Protein AF-A0A1Y5DYF1-F1 (afdb_monomer_lite)

Secondary structure (DSSP, 8-state):
-HHHHHHHHHHHHHHHHHHHHHHHHHT-HHHHHHHHHHHHHHHHT---TT----HHHHHHHHHHHHHHHHHHHHHHHHHHHHHHHHHHHHHHHHHHHHHHHHH--

Structure (mmCIF, N/CA/C/O backbone):
data_AF-A0A1Y5DYF1-F1
#
_entry.id   AF-A0A1Y5DYF1-F1
#
loop_
_atom_site.group_PDB
_atom_site.id
_atom_site.type_symbol
_atom_site.label_atom_id
_atom_site.label_alt_id
_atom_site.label_comp_id
_atom_site.label_asym_id
_atom_site.label_entity_id
_atom_site.label_seq_id
_atom_site.pdbx_PDB_ins_code
_atom_site.Cartn_x
_atom_site.Cartn_y
_atom_site.Cartn_z
_atom_site.occupancy
_atom_site.B_iso_or_equiv
_atom_site.auth_seq_id
_atom_site.auth_comp_id
_atom_site.auth_asym_id
_atom_site.auth_atom_id
_atom_site.pdbx_PDB_model_num
ATOM 1 N N . MET A 1 1 ? -12.374 3.593 24.485 1.00 61.88 1 MET A N 1
ATOM 2 C CA . MET A 1 1 ? -10.939 3.890 24.252 1.00 61.88 1 MET A CA 1
ATOM 3 C C . MET A 1 1 ? -10.278 2.936 23.253 1.00 61.88 1 MET A C 1
ATOM 5 O O . MET A 1 1 ? -9.534 3.420 22.410 1.00 61.88 1 MET A O 1
ATOM 9 N N . LEU A 1 2 ? -10.559 1.625 23.276 1.00 63.22 2 LEU A N 1
ATOM 10 C CA . LEU A 1 2 ? -9.948 0.657 22.344 1.00 63.22 2 LEU A CA 1
ATOM 11 C C . LEU A 1 2 ? -10.394 0.834 20.878 1.00 63.22 2 LEU A C 1
ATOM 13 O O . LEU A 1 2 ? -9.548 0.936 19.996 1.00 63.22 2 LEU A O 1
ATOM 17 N N . LEU A 1 3 ? -11.697 1.007 20.618 1.00 69.56 3 LEU A N 1
ATOM 18 C CA . LEU A 1 3 ? -12.209 1.265 19.261 1.00 69.56 3 LEU A CA 1
ATOM 19 C C . LEU A 1 3 ? -11.587 2.513 18.614 1.00 69.56 3 LEU A C 1
ATOM 21 O O . LEU A 1 3 ? -11.179 2.481 17.458 1.00 69.56 3 LEU A O 1
ATOM 25 N N . SER A 1 4 ? -11.442 3.604 19.371 1.00 78.19 4 SER A N 1
ATOM 26 C CA . SER A 1 4 ? -10.813 4.829 18.862 1.00 78.19 4 SER A CA 1
ATOM 27 C C . SER A 1 4 ? -9.332 4.651 18.520 1.00 78.19 4 SER A C 1
ATOM 29 O O . SER A 1 4 ? -8.825 5.382 17.677 1.00 78.19 4 SER A O 1
ATOM 31 N N . ALA A 1 5 ? -8.627 3.718 19.166 1.00 84.19 5 ALA A N 1
ATOM 32 C CA . ALA A 1 5 ? -7.234 3.422 18.838 1.00 84.19 5 ALA A CA 1
ATOM 33 C C . ALA A 1 5 ? -7.144 2.619 17.533 1.00 84.19 5 ALA A C 1
ATOM 35 O O . ALA A 1 5 ? -6.418 3.004 16.621 1.00 84.19 5 ALA A O 1
ATOM 36 N N . VAL A 1 6 ? -7.966 1.578 17.398 1.00 85.75 6 VAL A N 1
ATOM 37 C CA . VAL A 1 6 ? -8.031 0.755 16.182 1.00 85.75 6 VAL A CA 1
ATOM 38 C C . VAL A 1 6 ? -8.450 1.585 14.974 1.00 85.75 6 VAL A C 1
ATOM 40 O O . VAL A 1 6 ? -7.815 1.527 13.928 1.00 85.75 6 VAL A O 1
ATOM 43 N N . GLN A 1 7 ? -9.456 2.443 15.125 1.00 87.38 7 GLN A N 1
ATOM 44 C CA . GLN A 1 7 ? -9.898 3.308 14.037 1.00 87.38 7 GLN A CA 1
ATOM 45 C C . GLN A 1 7 ? -8.809 4.294 13.587 1.00 87.38 7 GLN A C 1
ATOM 47 O O . GLN A 1 7 ? -8.678 4.565 12.394 1.00 87.38 7 GLN A O 1
ATOM 52 N N . LYS A 1 8 ? -7.986 4.798 14.517 1.00 89.62 8 LYS A N 1
ATOM 53 C CA . LYS A 1 8 ? -6.815 5.619 14.176 1.00 89.62 8 LYS A CA 1
ATOM 54 C C . LYS A 1 8 ? -5.774 4.821 13.397 1.00 89.62 8 LYS A C 1
ATOM 56 O O . LYS A 1 8 ? -5.256 5.346 12.419 1.00 89.62 8 LYS A O 1
ATOM 61 N N . LEU A 1 9 ? -5.501 3.574 13.787 1.00 91.44 9 LEU A N 1
ATOM 62 C CA . LEU A 1 9 ? -4.576 2.700 13.057 1.00 91.44 9 LEU A CA 1
ATOM 63 C C . LEU A 1 9 ? -5.076 2.415 11.637 1.00 91.44 9 LEU A C 1
ATOM 65 O O . LEU A 1 9 ? -4.287 2.463 10.694 1.00 91.44 9 LEU A O 1
ATOM 69 N N . ILE A 1 10 ? -6.381 2.186 11.458 1.00 92.25 10 ILE A N 1
ATOM 70 C CA . ILE A 1 10 ? -6.982 1.976 10.134 1.00 92.25 10 ILE A CA 1
ATOM 71 C C . ILE A 1 10 ? -6.818 3.228 9.267 1.00 92.25 10 ILE A C 1
ATOM 73 O O . ILE A 1 10 ? -6.322 3.142 8.146 1.00 92.25 10 ILE A O 1
ATOM 77 N N . LEU A 1 11 ? -7.181 4.404 9.786 1.00 92.94 11 LEU A N 1
ATOM 78 C CA . LEU A 1 11 ? -7.051 5.667 9.050 1.00 92.94 11 LEU A CA 1
ATOM 79 C C . LEU A 1 11 ? -5.590 6.005 8.724 1.00 92.94 11 LEU A C 1
ATOM 81 O O . LEU A 1 11 ? -5.297 6.454 7.617 1.00 92.94 11 LEU A O 1
ATOM 85 N N . LEU A 1 12 ? -4.670 5.750 9.657 1.00 94.44 12 LEU A N 1
ATOM 86 C CA . LEU A 1 12 ? -3.236 5.894 9.426 1.00 94.44 12 LEU A CA 1
ATOM 87 C C . LEU A 1 12 ? -2.761 4.958 8.312 1.00 94.44 12 LEU A C 1
ATOM 89 O O . LEU A 1 12 ? -2.036 5.390 7.420 1.00 94.44 12 LEU A O 1
ATOM 93 N N . SER A 1 13 ? -3.201 3.702 8.332 1.00 95.88 13 SER A N 1
ATOM 94 C CA . SER A 1 13 ? -2.856 2.716 7.307 1.00 95.88 13 SER A CA 1
ATOM 95 C C . SER A 1 13 ? -3.395 3.119 5.934 1.00 95.88 13 SER A C 1
ATOM 97 O O . SER A 1 13 ? -2.675 2.988 4.952 1.00 95.88 13 SER A O 1
ATOM 99 N N . ILE A 1 14 ? -4.608 3.685 5.860 1.00 96.62 14 ILE A N 1
ATOM 100 C CA . ILE A 1 14 ? -5.186 4.217 4.613 1.00 96.62 14 ILE A CA 1
ATOM 101 C C . ILE A 1 14 ? -4.334 5.373 4.084 1.00 96.62 14 ILE A C 1
ATOM 103 O O . ILE A 1 14 ? -3.975 5.386 2.909 1.00 96.62 14 ILE A O 1
ATOM 107 N N . SER A 1 15 ? -3.983 6.324 4.952 1.00 97.06 15 SER A N 1
ATOM 108 C CA . SER A 1 15 ? -3.131 7.460 4.588 1.00 97.06 15 SER A CA 1
ATOM 109 C C . SER A 1 15 ? -1.774 6.994 4.048 1.00 97.06 15 SER A C 1
ATOM 111 O O . SER A 1 15 ? -1.357 7.404 2.966 1.00 97.06 15 SER A O 1
ATOM 113 N N . ARG A 1 16 ? -1.126 6.053 4.746 1.00 97.88 16 ARG A N 1
ATOM 114 C CA . ARG A 1 16 ? 0.144 5.456 4.311 1.00 97.88 16 ARG A CA 1
ATOM 115 C C . ARG A 1 16 ? 0.008 4.707 2.989 1.00 97.88 16 ARG A C 1
ATOM 117 O O . ARG A 1 16 ? 0.869 4.859 2.138 1.00 97.88 16 ARG A O 1
ATOM 124 N N . SER A 1 17 ? -1.068 3.948 2.783 1.00 98.00 17 SER A N 1
ATOM 125 C CA . SER A 1 17 ? -1.329 3.271 1.507 1.00 98.00 17 SER A CA 1
ATOM 126 C C . SER A 1 17 ? -1.476 4.241 0.334 1.00 98.00 17 SER A C 1
ATOM 128 O O . SER A 1 17 ? -0.959 3.952 -0.739 1.00 98.00 17 SER A O 1
ATOM 130 N N . ASN A 1 18 ? -2.131 5.390 0.525 1.00 98.06 18 ASN A N 1
ATOM 131 C CA . ASN A 1 18 ? -2.204 6.422 -0.514 1.00 98.06 18 ASN A CA 1
ATOM 132 C C . ASN A 1 18 ? -0.824 7.015 -0.815 1.00 98.06 18 ASN A C 1
ATOM 134 O O . ASN A 1 18 ? -0.442 7.125 -1.972 1.00 98.06 18 ASN A O 1
ATOM 138 N N . HIS A 1 19 ? -0.043 7.322 0.217 1.00 98.25 19 HIS A N 1
ATOM 139 C CA . HIS A 1 19 ? 1.302 7.859 0.025 1.00 98.25 19 HIS A CA 1
ATOM 140 C C . HIS A 1 19 ? 2.250 6.835 -0.627 1.00 98.25 19 HIS A C 1
ATOM 142 O O . HIS A 1 19 ? 3.083 7.191 -1.451 1.00 98.25 19 HIS A O 1
ATOM 148 N N . LEU A 1 20 ? 2.096 5.541 -0.333 1.00 98.50 20 LEU A N 1
ATOM 149 C CA . LEU A 1 20 ? 2.822 4.482 -1.039 1.00 98.50 20 LEU A CA 1
ATOM 150 C C . LEU A 1 20 ? 2.487 4.449 -2.535 1.00 98.50 20 LEU A C 1
ATOM 152 O O . LEU A 1 20 ? 3.374 4.163 -3.334 1.00 98.50 20 LEU A O 1
ATOM 156 N N . LEU A 1 21 ? 1.242 4.743 -2.927 1.00 97.88 21 LEU A N 1
ATOM 157 C CA . LEU A 1 21 ? 0.879 4.840 -4.344 1.00 97.88 21 LEU A CA 1
ATOM 158 C C . LEU A 1 21 ? 1.620 5.999 -5.010 1.00 97.88 21 LEU A C 1
ATOM 160 O O . LEU A 1 21 ? 2.225 5.795 -6.057 1.00 97.88 21 LEU A O 1
ATOM 164 N N . GLU A 1 22 ? 1.639 7.169 -4.369 1.00 97.62 22 GLU A N 1
ATOM 165 C CA . GLU A 1 22 ? 2.369 8.347 -4.857 1.00 97.62 22 GLU A CA 1
ATOM 166 C C . GLU A 1 22 ? 3.869 8.049 -5.024 1.00 97.62 22 GLU A C 1
ATOM 168 O O . GLU A 1 22 ? 4.451 8.341 -6.069 1.00 97.62 22 GLU A O 1
ATOM 173 N N . LEU A 1 23 ? 4.492 7.395 -4.036 1.00 97.94 23 LEU A N 1
ATOM 174 C CA . LEU A 1 23 ? 5.904 7.003 -4.103 1.00 97.94 23 LEU A CA 1
ATOM 175 C C . LEU A 1 23 ? 6.172 5.963 -5.200 1.00 97.94 23 LEU A C 1
ATOM 177 O O . LEU A 1 23 ? 7.179 6.060 -5.900 1.00 97.94 23 LEU A O 1
ATOM 181 N N . ALA A 1 24 ? 5.281 4.983 -5.379 1.00 96.56 24 ALA A N 1
ATOM 182 C CA . ALA A 1 24 ? 5.417 3.970 -6.426 1.00 96.56 24 ALA A CA 1
ATOM 183 C C . ALA A 1 24 ? 5.259 4.564 -7.836 1.00 96.56 24 ALA A C 1
ATOM 185 O O . ALA A 1 24 ? 5.951 4.151 -8.766 1.00 96.56 24 ALA A O 1
ATOM 186 N N . GLU A 1 25 ? 4.372 5.544 -8.009 1.00 94.19 25 GLU A N 1
ATOM 187 C CA . GLU A 1 25 ? 4.227 6.295 -9.260 1.00 94.19 25 GLU A CA 1
ATOM 188 C C . GLU A 1 25 ? 5.461 7.167 -9.538 1.00 94.19 25 GLU A C 1
ATOM 190 O O . GLU A 1 25 ? 5.924 7.227 -10.677 1.00 94.19 25 GLU A O 1
ATOM 195 N N . ALA A 1 26 ? 6.049 7.762 -8.496 1.00 95.56 26 ALA A N 1
ATOM 196 C CA . ALA A 1 26 ? 7.280 8.547 -8.577 1.00 95.56 26 ALA A CA 1
ATOM 197 C C . ALA A 1 26 ? 8.570 7.703 -8.652 1.00 95.56 26 ALA A C 1
ATOM 199 O O . ALA A 1 26 ? 9.643 8.256 -8.873 1.00 95.56 26 ALA A O 1
ATOM 200 N N . SER A 1 27 ? 8.484 6.374 -8.511 1.00 95.00 27 SER A N 1
ATOM 201 C CA . SER A 1 27 ? 9.641 5.462 -8.431 1.00 95.00 27 SER A CA 1
ATOM 202 C C . SER A 1 27 ? 10.608 5.747 -7.266 1.00 95.00 27 SER A C 1
ATOM 204 O O . SER A 1 27 ? 11.790 5.409 -7.336 1.00 95.00 27 SER A O 1
ATOM 206 N N . GLU A 1 28 ? 10.107 6.323 -6.172 1.00 97.38 28 GLU A N 1
ATOM 207 C CA . GLU A 1 28 ? 10.868 6.636 -4.954 1.00 97.38 28 GLU A CA 1
ATOM 208 C C . GLU A 1 28 ? 10.955 5.403 -4.033 1.00 97.38 28 GLU A C 1
ATOM 210 O O . GLU A 1 28 ? 10.345 5.332 -2.961 1.00 97.38 28 GLU A O 1
ATOM 215 N N . TRP A 1 29 ? 11.676 4.374 -4.489 1.00 95.56 29 TRP A N 1
ATOM 216 C CA . TRP A 1 29 ? 11.634 3.032 -3.894 1.00 95.56 29 TRP A CA 1
ATOM 217 C C . TRP A 1 29 ? 12.234 2.934 -2.488 1.00 95.56 29 TRP A C 1
ATOM 219 O O . TRP A 1 29 ? 11.739 2.150 -1.681 1.00 95.56 29 TRP A O 1
ATOM 229 N N . ASP A 1 30 ? 13.254 3.727 -2.163 1.00 97.38 30 ASP A N 1
ATOM 230 C CA . ASP A 1 30 ? 13.868 3.690 -0.829 1.00 97.38 30 ASP A CA 1
ATOM 231 C C . ASP A 1 30 ? 12.871 4.172 0.238 1.00 97.38 30 ASP A C 1
ATOM 233 O O . ASP A 1 30 ? 12.582 3.461 1.204 1.00 97.38 30 ASP A O 1
ATOM 237 N N . THR A 1 31 ? 12.244 5.331 0.011 1.00 97.50 31 THR A N 1
ATOM 238 C CA . THR A 1 31 ? 11.196 5.866 0.894 1.00 97.50 31 THR A CA 1
ATOM 239 C C . THR A 1 31 ? 9.946 4.985 0.895 1.00 97.50 31 THR A C 1
ATOM 241 O O . THR A 1 31 ? 9.309 4.819 1.937 1.00 97.50 31 THR A O 1
ATOM 244 N N . PHE A 1 32 ? 9.609 4.371 -0.245 1.00 98.12 32 PHE A N 1
ATOM 245 C CA . PHE A 1 32 ? 8.507 3.412 -0.336 1.00 98.12 32 PHE A CA 1
ATOM 246 C C . PHE A 1 32 ? 8.707 2.242 0.635 1.00 98.12 32 PHE A C 1
ATOM 248 O O . PHE A 1 32 ? 7.799 1.917 1.397 1.00 98.12 32 PHE A O 1
ATOM 255 N N . MET A 1 33 ? 9.895 1.631 0.645 1.00 97.75 33 MET A N 1
ATOM 256 C CA . MET A 1 33 ? 10.181 0.465 1.489 1.00 97.75 33 MET A CA 1
ATOM 257 C C . MET A 1 33 ? 10.115 0.802 2.982 1.00 97.75 33 MET A C 1
ATOM 259 O O . MET A 1 33 ? 9.568 0.026 3.769 1.00 97.75 33 MET A O 1
ATOM 263 N N . GLU A 1 34 ? 10.624 1.970 3.378 1.00 98.00 34 GLU A N 1
ATOM 264 C CA . GLU A 1 34 ? 10.531 2.440 4.763 1.00 98.00 34 GLU A CA 1
ATOM 265 C C . GLU A 1 34 ? 9.075 2.655 5.194 1.00 98.00 34 GLU A C 1
ATOM 267 O O . GLU A 1 34 ? 8.662 2.221 6.274 1.00 98.00 34 GLU A O 1
ATOM 272 N N . LEU A 1 35 ? 8.277 3.308 4.347 1.00 98.00 35 LEU A N 1
ATOM 273 C CA . LEU A 1 35 ? 6.882 3.594 4.652 1.00 98.00 35 LEU A CA 1
ATOM 274 C C . LEU A 1 35 ? 6.014 2.328 4.658 1.00 98.00 35 LEU A C 1
ATOM 276 O O . LEU A 1 35 ? 5.101 2.220 5.483 1.00 98.00 35 LEU A O 1
ATOM 280 N N . ASP A 1 36 ? 6.298 1.362 3.784 1.00 97.62 36 ASP A N 1
ATOM 281 C CA . ASP A 1 36 ? 5.572 0.094 3.736 1.00 97.62 36 ASP A CA 1
ATOM 282 C C . ASP A 1 36 ? 5.824 -0.734 4.997 1.00 97.62 36 ASP A C 1
ATOM 284 O O . ASP A 1 36 ? 4.873 -1.220 5.609 1.00 97.62 36 ASP A O 1
ATOM 288 N N . ALA A 1 37 ? 7.070 -0.777 5.478 1.00 97.25 37 ALA A N 1
ATOM 289 C CA . ALA A 1 37 ? 7.396 -1.403 6.757 1.00 97.25 37 ALA A CA 1
ATOM 290 C C . ALA A 1 37 ? 6.620 -0.762 7.923 1.00 97.25 37 ALA A C 1
ATOM 292 O O . ALA A 1 37 ? 6.053 -1.461 8.766 1.00 97.25 37 ALA A O 1
ATOM 293 N N . GLN A 1 38 ? 6.520 0.572 7.951 1.00 95.69 38 GLN A N 1
ATOM 294 C CA . GLN A 1 38 ? 5.731 1.272 8.969 1.00 95.69 38 GLN A CA 1
ATOM 295 C C . GLN A 1 38 ? 4.231 0.973 8.858 1.00 95.69 38 GLN A C 1
ATOM 297 O O . GLN A 1 38 ? 3.543 0.845 9.875 1.00 95.69 38 GLN A O 1
ATOM 302 N N . ARG A 1 39 ? 3.691 0.904 7.635 1.00 95.81 39 ARG A N 1
ATOM 303 C CA . ARG A 1 39 ? 2.292 0.534 7.387 1.00 95.81 39 ARG A CA 1
ATOM 304 C C . ARG A 1 39 ? 2.013 -0.888 7.870 1.00 95.81 39 ARG A C 1
ATOM 306 O O . ARG A 1 39 ? 1.011 -1.092 8.549 1.00 95.81 39 ARG A O 1
ATOM 313 N N . GLN A 1 40 ? 2.898 -1.831 7.562 1.00 94.06 40 GLN A N 1
ATOM 314 C CA . GLN A 1 40 ? 2.781 -3.227 7.970 1.00 94.06 40 GLN A CA 1
ATOM 315 C C . GLN A 1 40 ? 2.781 -3.365 9.498 1.00 94.06 40 GLN A C 1
ATOM 317 O O . GLN A 1 40 ? 1.876 -3.990 10.045 1.00 94.06 40 GLN A O 1
ATOM 322 N N . ALA A 1 41 ? 3.699 -2.688 10.194 1.00 92.38 41 ALA A N 1
ATOM 323 C CA . ALA A 1 41 ? 3.727 -2.674 11.657 1.00 92.38 41 ALA A CA 1
ATOM 324 C C . ALA A 1 41 ? 2.407 -2.153 12.263 1.00 92.38 41 ALA A C 1
ATOM 326 O O . ALA A 1 41 ? 1.843 -2.768 13.164 1.00 92.38 41 ALA A O 1
ATOM 327 N N . ALA A 1 42 ? 1.847 -1.066 11.716 1.00 90.69 42 ALA A N 1
ATOM 328 C CA . ALA A 1 42 ? 0.567 -0.526 12.188 1.00 90.69 42 ALA A CA 1
ATOM 329 C C . ALA A 1 42 ? -0.626 -1.473 11.949 1.00 90.69 42 ALA A C 1
ATOM 331 O O . ALA A 1 42 ? -1.589 -1.451 12.716 1.00 90.69 42 ALA A O 1
ATOM 332 N N . LEU A 1 43 ? -0.578 -2.288 10.889 1.00 90.12 43 LEU A N 1
ATOM 333 C CA . LEU A 1 43 ? -1.585 -3.316 10.609 1.00 90.12 43 LEU A CA 1
ATOM 334 C C . LEU A 1 43 ? -1.458 -4.510 11.558 1.00 90.12 43 LEU A C 1
ATOM 336 O O . LEU A 1 43 ? -2.475 -5.029 12.009 1.00 90.12 43 LEU A O 1
ATOM 340 N N . GLU A 1 44 ? -0.238 -4.912 11.904 1.00 89.44 44 GLU A N 1
ATOM 341 C CA . GLU A 1 44 ? 0.023 -5.994 12.862 1.00 89.44 44 GLU A CA 1
ATOM 342 C C . GLU A 1 44 ? -0.379 -5.620 14.295 1.00 89.44 44 GLU A C 1
ATOM 344 O O . GLU A 1 44 ? -0.853 -6.466 15.054 1.00 89.44 44 GLU A O 1
ATOM 349 N N . GLU A 1 45 ? -0.274 -4.340 14.655 1.00 86.62 45 GLU A N 1
ATOM 350 C CA . GLU A 1 45 ? -0.734 -3.813 15.943 1.00 86.62 45 GLU A CA 1
ATOM 351 C C . GLU A 1 45 ? -2.270 -3.775 16.083 1.00 86.62 45 GLU A C 1
ATOM 353 O O . GLU A 1 45 ? -2.787 -3.615 17.196 1.00 86.62 45 GLU A O 1
ATOM 358 N N . MET A 1 46 ? -3.036 -3.935 14.993 1.00 85.38 46 MET A N 1
ATOM 359 C CA . MET A 1 46 ? -4.501 -3.932 15.062 1.00 85.38 46 MET A CA 1
ATOM 360 C C . MET A 1 46 ? -5.047 -5.199 15.728 1.00 85.38 46 MET A C 1
ATOM 362 O O . MET A 1 46 ? -5.316 -6.218 15.094 1.00 85.38 46 MET A O 1
ATOM 366 N N . GLN A 1 47 ? -5.339 -5.104 17.023 1.00 75.94 47 GLN A N 1
ATOM 367 C CA . GLN A 1 47 ? -6.066 -6.141 17.755 1.00 75.94 47 GLN A CA 1
ATOM 368 C C . GLN A 1 47 ? -7.581 -5.998 17.555 1.00 75.94 47 GLN A C 1
ATOM 370 O O . GLN A 1 47 ? -8.273 -5.334 18.326 1.00 75.94 47 GLN A O 1
ATOM 375 N N . LEU A 1 48 ? -8.113 -6.643 16.514 1.00 71.81 48 LEU A N 1
ATOM 376 C CA . LEU A 1 48 ? -9.553 -6.621 16.206 1.00 71.81 48 LEU A CA 1
ATOM 377 C C . LEU A 1 48 ? -10.385 -7.568 17.087 1.00 71.81 48 LEU A C 1
ATOM 379 O O . LEU A 1 48 ? -11.573 -7.341 17.286 1.00 71.81 48 LEU A O 1
ATOM 383 N N . GLN A 1 49 ? -9.765 -8.615 17.637 1.00 69.38 49 GLN A N 1
ATOM 384 C CA . GLN A 1 49 ? -10.448 -9.698 18.363 1.00 69.38 49 GLN A CA 1
ATOM 385 C C . GLN A 1 49 ? -10.968 -9.284 19.749 1.00 69.38 49 GLN A C 1
ATOM 387 O O . GLN A 1 49 ? -11.850 -9.940 20.292 1.00 69.38 49 GLN A O 1
ATOM 392 N N . ALA A 1 50 ? -10.435 -8.200 20.319 1.00 67.44 50 ALA A N 1
ATOM 393 C CA . ALA A 1 50 ? -10.780 -7.712 21.656 1.00 67.44 50 ALA A CA 1
ATOM 394 C C . ALA A 1 50 ? -11.800 -6.555 21.641 1.00 67.44 50 ALA A C 1
ATOM 396 O O . ALA A 1 50 ? -12.012 -5.900 22.663 1.00 67.44 50 ALA A O 1
ATOM 397 N N . LEU A 1 51 ? -12.398 -6.252 20.484 1.00 76.25 51 LEU A N 1
ATOM 398 C CA . LEU A 1 51 ? -13.318 -5.129 20.334 1.00 76.25 51 LEU A CA 1
ATOM 399 C C . LEU A 1 51 ? -14.770 -5.590 20.443 1.00 76.25 51 LEU A C 1
ATOM 401 O O . LEU A 1 51 ? -15.296 -6.238 19.543 1.00 76.25 51 LEU A O 1
ATOM 405 N N . GLU A 1 52 ? -15.450 -5.159 21.499 1.00 80.31 52 GLU A N 1
ATOM 406 C CA . GLU A 1 52 ? -16.910 -5.130 21.495 1.00 80.31 52 GLU A CA 1
ATOM 407 C C . GLU A 1 52 ? -17.375 -3.920 20.680 1.00 80.31 52 GLU A C 1
ATOM 409 O O . GLU A 1 52 ? -17.150 -2.767 21.061 1.00 80.31 52 GLU A O 1
ATOM 414 N N . LEU A 1 53 ? -17.974 -4.190 19.520 1.00 83.00 53 LEU A N 1
ATOM 415 C CA . LEU A 1 53 ? -18.466 -3.179 18.589 1.00 83.00 53 LEU A CA 1
ATOM 416 C C . LEU A 1 53 ? -19.985 -3.231 18.511 1.00 83.00 53 LEU A C 1
ATOM 418 O O . LEU A 1 53 ? -20.579 -4.305 18.435 1.00 83.00 53 LEU A O 1
ATOM 422 N N . THR A 1 54 ? -20.613 -2.061 18.444 1.00 88.12 54 THR A N 1
ATOM 423 C CA . THR A 1 54 ? -22.000 -1.979 17.984 1.00 88.12 54 THR A CA 1
ATOM 424 C C . THR A 1 54 ? -22.078 -2.306 16.492 1.00 88.12 54 THR A C 1
ATOM 426 O O . THR A 1 54 ? -21.089 -2.202 15.765 1.00 88.12 54 THR A O 1
ATOM 429 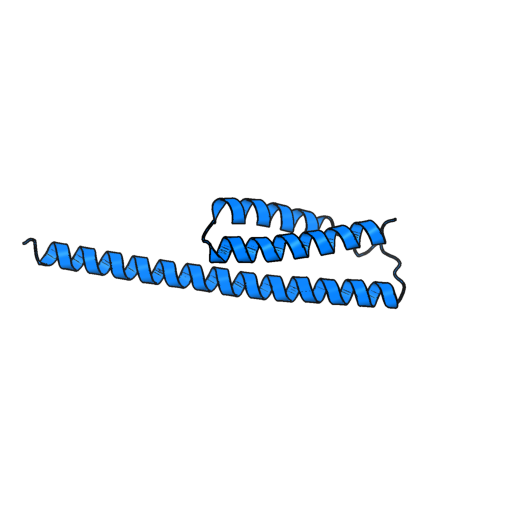N N . GLU A 1 55 ? -23.268 -2.642 15.998 1.00 87.69 55 GLU A N 1
ATOM 430 C CA . GLU A 1 55 ? -23.488 -2.931 14.574 1.00 87.69 55 GLU A CA 1
ATOM 431 C C . GLU A 1 55 ? -23.030 -1.777 13.662 1.00 87.69 55 GLU A C 1
ATOM 433 O O . GLU A 1 55 ? -22.343 -1.995 12.664 1.00 87.69 55 GLU A O 1
ATOM 438 N N . GLN A 1 56 ? -23.313 -0.530 14.053 1.00 88.56 56 GLN A N 1
ATOM 439 C CA . GLN A 1 56 ? -22.869 0.657 13.317 1.00 88.56 56 GLN A CA 1
ATOM 440 C C . GLN A 1 56 ? -21.337 0.782 13.287 1.00 88.56 56 GLN A C 1
ATOM 442 O O . GLN A 1 56 ? -20.758 1.116 12.252 1.00 88.56 56 GLN A O 1
ATOM 447 N N . GLN A 1 57 ? -20.669 0.510 14.409 1.00 87.19 57 GLN A N 1
ATOM 448 C CA . GLN A 1 57 ? -19.208 0.568 14.502 1.00 87.19 57 GLN A CA 1
ATOM 449 C C . GLN A 1 57 ? -18.556 -0.555 13.695 1.00 87.19 57 GLN A C 1
ATOM 451 O O . GLN A 1 57 ? -17.567 -0.320 13.004 1.00 87.19 57 GLN A O 1
ATOM 456 N N . HIS A 1 58 ? -19.143 -1.752 13.726 1.00 88.38 58 HIS A N 1
ATOM 457 C CA . HIS A 1 58 ? -18.716 -2.872 12.901 1.00 88.38 58 HIS A CA 1
ATOM 458 C C . HIS A 1 58 ? -18.825 -2.533 11.408 1.00 88.38 58 HIS A C 1
ATOM 460 O O . HIS A 1 58 ? -17.852 -2.696 10.675 1.00 88.38 58 HIS A O 1
ATOM 466 N N . ALA A 1 59 ? -19.962 -1.988 10.961 1.00 89.94 59 ALA A N 1
ATOM 467 C CA . ALA A 1 59 ? -20.151 -1.567 9.572 1.00 89.94 59 ALA A CA 1
ATOM 468 C C . ALA A 1 59 ? -19.129 -0.498 9.144 1.00 89.94 59 ALA A C 1
ATOM 470 O O . ALA A 1 59 ? -18.591 -0.547 8.034 1.00 89.94 59 ALA A O 1
ATOM 471 N N . GLN A 1 60 ? -18.811 0.446 10.034 1.00 89.44 60 GLN A N 1
ATOM 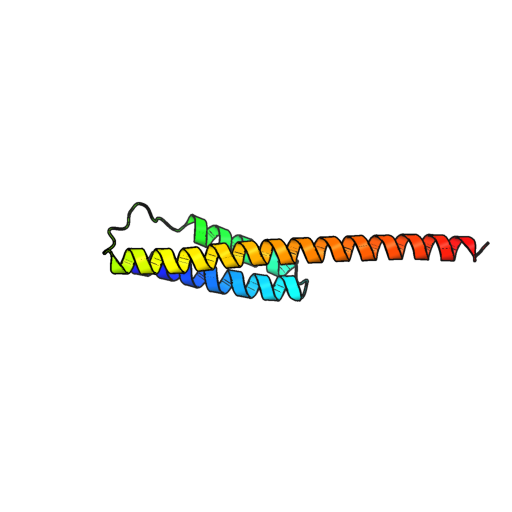472 C CA . GLN A 1 60 ? -17.803 1.467 9.764 1.00 89.44 60 GLN A CA 1
ATOM 473 C C . GLN A 1 60 ? -16.401 0.864 9.614 1.00 89.44 60 GLN A C 1
ATOM 475 O O . GLN A 1 60 ? -15.728 1.141 8.621 1.00 89.44 60 GLN A O 1
ATOM 480 N N . VAL A 1 61 ? -15.974 0.020 10.558 1.00 89.19 61 VAL A N 1
ATOM 481 C CA . VAL A 1 61 ? -14.673 -0.667 10.499 1.00 89.19 61 VAL A CA 1
ATOM 482 C C . VAL A 1 61 ? -14.586 -1.531 9.243 1.00 89.19 61 VAL A C 1
ATOM 484 O O . VAL A 1 61 ? -13.603 -1.452 8.512 1.00 89.19 61 VAL A O 1
ATOM 487 N N . GLN A 1 62 ? -15.634 -2.293 8.932 1.00 90.81 62 GLN A N 1
ATOM 488 C CA . GLN A 1 62 ? -15.696 -3.129 7.735 1.00 90.81 62 GLN A CA 1
ATOM 489 C C . GLN A 1 62 ? -15.526 -2.308 6.451 1.00 90.81 62 GLN A C 1
ATOM 491 O O 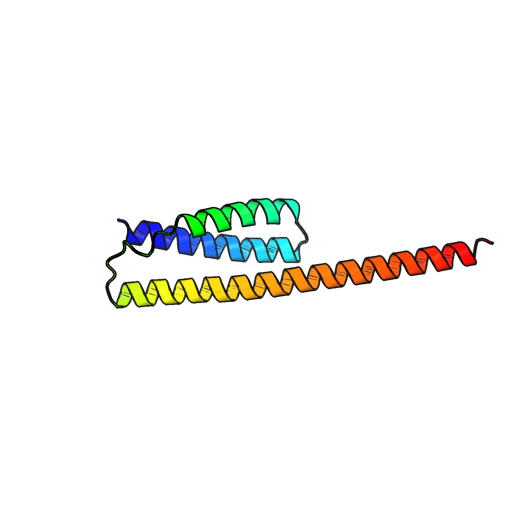. GLN A 1 62 ? -14.738 -2.684 5.584 1.00 90.81 62 GLN A O 1
ATOM 496 N N . SER A 1 63 ? -16.226 -1.176 6.335 1.00 94.00 63 SER A N 1
ATOM 497 C CA . SER A 1 63 ? -16.098 -0.270 5.189 1.00 94.00 63 SER A CA 1
ATOM 498 C C . SER A 1 63 ? -14.664 0.249 5.038 1.00 94.00 63 SER A C 1
ATOM 500 O O . SER A 1 63 ? -14.091 0.210 3.949 1.00 94.00 63 SER A O 1
ATOM 502 N N . GLN A 1 64 ? -14.027 0.649 6.140 1.00 93.44 64 GLN A N 1
ATOM 503 C CA . GLN A 1 64 ? -12.642 1.120 6.111 1.00 93.44 64 GLN A CA 1
ATOM 504 C C . GLN A 1 64 ? -11.644 0.000 5.760 1.00 93.44 64 GLN A C 1
ATOM 506 O O . GLN A 1 64 ? -10.703 0.230 5.003 1.00 93.44 64 GLN A O 1
ATOM 511 N N . MET A 1 65 ? -11.868 -1.228 6.232 1.00 92.56 65 MET A N 1
ATOM 512 C CA . MET A 1 65 ? -11.052 -2.385 5.847 1.00 92.56 65 ME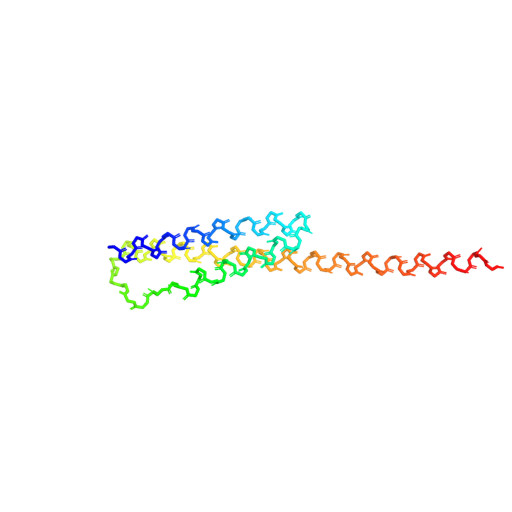T A CA 1
ATOM 513 C C . MET A 1 65 ? -11.198 -2.722 4.358 1.00 92.56 65 MET A C 1
ATOM 515 O O . MET A 1 65 ? -10.212 -3.049 3.703 1.00 92.56 65 MET A O 1
ATOM 519 N N . GLN A 1 66 ? -12.397 -2.580 3.782 1.00 96.44 66 GLN A N 1
ATOM 520 C CA . GLN A 1 66 ? -12.588 -2.730 2.334 1.00 96.44 66 GLN A CA 1
ATOM 521 C C . GLN A 1 66 ? -11.803 -1.682 1.537 1.00 96.44 66 GLN A C 1
ATOM 523 O O . GLN A 1 66 ? -11.293 -1.994 0.461 1.00 96.44 66 GLN A O 1
ATOM 528 N N . VAL A 1 67 ? -11.680 -0.453 2.051 1.00 96.75 67 VAL A N 1
ATOM 529 C CA . VAL A 1 67 ? -10.821 0.574 1.441 1.00 96.75 67 VAL A CA 1
ATOM 530 C C . VAL A 1 67 ? -9.358 0.129 1.457 1.00 96.75 67 VAL A C 1
ATOM 532 O O . VAL A 1 67 ? -8.710 0.184 0.415 1.00 96.75 67 VAL A O 1
ATOM 535 N N . LEU A 1 68 ? -8.854 -0.377 2.586 1.00 95.56 68 LEU A N 1
ATOM 536 C CA . LEU A 1 68 ? -7.482 -0.893 2.678 1.00 95.56 68 LEU A CA 1
ATOM 537 C C . LEU A 1 68 ? -7.207 -2.034 1.691 1.00 95.56 68 LEU A C 1
ATOM 539 O O . LEU A 1 68 ? -6.166 -2.027 1.040 1.00 95.56 68 LEU A O 1
ATOM 543 N N . ILE A 1 69 ? -8.144 -2.975 1.535 1.00 96.44 69 ILE A N 1
ATOM 544 C CA . ILE A 1 69 ? -8.020 -4.074 0.563 1.00 96.44 69 ILE A CA 1
ATOM 545 C C . ILE A 1 69 ? -7.888 -3.518 -0.859 1.00 96.44 69 ILE A C 1
ATOM 547 O O . ILE A 1 69 ? -6.950 -3.862 -1.573 1.00 96.44 69 ILE A O 1
ATOM 551 N N . LYS A 1 70 ? -8.774 -2.594 -1.253 1.00 98.00 70 LYS A N 1
ATOM 552 C CA . LYS A 1 70 ? -8.734 -1.976 -2.589 1.00 98.00 70 LYS A CA 1
ATOM 553 C C . LYS A 1 70 ? -7.428 -1.226 -2.850 1.00 98.00 70 LYS A C 1
ATOM 555 O O . LYS A 1 70 ? -6.905 -1.291 -3.962 1.00 98.00 70 LYS A O 1
ATOM 560 N N . LEU A 1 71 ? -6.912 -0.518 -1.844 1.00 97.75 71 LEU A N 1
ATOM 561 C CA . LEU A 1 71 ? -5.633 0.184 -1.947 1.00 97.75 71 LEU A CA 1
ATOM 562 C C . LEU A 1 71 ? -4.467 -0.795 -2.085 1.00 97.75 71 LEU A C 1
ATOM 564 O O . LEU A 1 71 ? -3.569 -0.556 -2.888 1.00 97.75 71 LEU A O 1
ATOM 568 N N . ASN A 1 72 ? -4.498 -1.915 -1.363 1.00 97.25 72 ASN A N 1
ATOM 569 C CA . ASN A 1 72 ? -3.487 -2.956 -1.491 1.00 97.25 72 ASN A CA 1
ATOM 570 C C . ASN A 1 72 ? -3.480 -3.572 -2.900 1.00 97.25 72 ASN A C 1
ATOM 572 O O . ASN A 1 72 ? -2.418 -3.696 -3.506 1.00 97.25 72 ASN A O 1
ATOM 576 N N . ASP A 1 73 ? -4.656 -3.860 -3.465 1.00 98.06 73 ASP A N 1
ATOM 577 C CA . ASP A 1 73 ? -4.771 -4.347 -4.846 1.00 98.06 73 ASP A CA 1
ATOM 578 C C . ASP A 1 73 ? -4.235 -3.325 -5.862 1.00 98.06 73 ASP A C 1
ATOM 580 O O . ASP A 1 73 ? -3.643 -3.686 -6.882 1.00 98.06 73 ASP A O 1
ATOM 584 N N . GLN A 1 74 ? -4.462 -2.031 -5.616 1.00 97.81 74 GLN A N 1
ATOM 585 C CA . GLN A 1 74 ? -3.944 -0.967 -6.471 1.00 97.81 74 GLN A CA 1
ATOM 586 C C . GLN A 1 74 ? -2.419 -0.876 -6.393 1.00 97.81 74 GLN A C 1
ATOM 588 O O . GLN A 1 74 ? -1.776 -0.833 -7.441 1.00 97.81 74 GLN A O 1
ATOM 593 N N . LEU A 1 75 ? -1.851 -0.909 -5.185 1.00 97.19 75 LEU A N 1
ATOM 594 C CA . LEU A 1 75 ? -0.403 -0.933 -4.967 1.00 97.19 75 LEU A CA 1
ATOM 595 C C . LEU A 1 75 ? 0.242 -2.107 -5.696 1.00 97.19 75 LEU A C 1
ATOM 597 O O . LEU A 1 75 ? 1.214 -1.926 -6.425 1.00 97.19 75 LEU A O 1
ATOM 601 N N . GLU A 1 76 ? -0.339 -3.301 -5.576 1.00 97.19 76 GLU A N 1
ATOM 602 C CA . GLU A 1 76 ? 0.168 -4.482 -6.265 1.00 97.19 76 GLU A CA 1
ATOM 603 C C . GLU A 1 76 ? 0.188 -4.293 -7.788 1.00 97.19 76 GLU A C 1
ATOM 605 O O . GLU A 1 76 ? 1.184 -4.620 -8.442 1.00 97.19 76 GLU A O 1
ATOM 610 N N . ARG A 1 77 ? -0.889 -3.745 -8.366 1.00 97.81 77 ARG A N 1
ATOM 611 C CA . ARG A 1 77 ? -0.945 -3.456 -9.806 1.00 97.81 77 ARG A CA 1
ATOM 612 C C . ARG A 1 77 ? 0.139 -2.466 -10.226 1.00 97.81 77 ARG A C 1
ATOM 614 O O . ARG A 1 77 ? 0.848 -2.749 -11.190 1.00 97.81 77 ARG A O 1
ATOM 621 N N . VAL A 1 78 ? 0.293 -1.354 -9.505 1.00 96.62 78 VAL A N 1
ATOM 622 C CA . VAL A 1 78 ? 1.289 -0.315 -9.821 1.00 96.62 78 VAL A CA 1
ATOM 623 C C . VAL A 1 78 ? 2.707 -0.875 -9.722 1.00 96.62 78 VAL A C 1
ATOM 625 O O . VAL A 1 78 ? 3.472 -0.770 -10.677 1.00 96.62 78 VAL A O 1
ATOM 628 N N . CYS A 1 79 ? 3.047 -1.564 -8.632 1.00 96.00 79 CYS A N 1
ATOM 629 C CA . CYS A 1 79 ? 4.376 -2.151 -8.457 1.00 96.00 79 CYS A CA 1
ATOM 630 C C . CYS A 1 79 ? 4.697 -3.204 -9.531 1.00 96.00 79 CYS A C 1
ATOM 632 O O . CYS A 1 79 ? 5.820 -3.268 -10.038 1.00 96.00 79 CYS A O 1
ATOM 634 N N . ARG A 1 80 ? 3.717 -4.035 -9.919 1.00 96.12 80 ARG A N 1
ATOM 635 C CA . ARG A 1 80 ? 3.886 -5.004 -11.017 1.00 96.12 80 ARG A CA 1
ATOM 636 C C . ARG A 1 80 ? 4.117 -4.306 -12.357 1.00 96.12 80 ARG A C 1
ATOM 638 O O . ARG A 1 80 ? 4.974 -4.767 -13.112 1.00 96.12 80 ARG A O 1
ATOM 645 N N . GLN A 1 81 ? 3.377 -3.233 -12.632 1.00 96.00 81 GLN A N 1
ATOM 646 C CA . GLN A 1 81 ? 3.514 -2.445 -13.854 1.00 96.00 81 GLN A CA 1
ATOM 647 C C . GLN A 1 81 ? 4.902 -1.800 -13.935 1.00 96.00 81 GLN A C 1
ATOM 649 O O . GLN A 1 81 ? 5.636 -2.084 -14.876 1.00 96.00 81 GLN A O 1
ATOM 654 N N . GLN A 1 82 ? 5.322 -1.083 -12.889 1.00 93.56 82 GLN A N 1
ATOM 655 C CA . GLN A 1 82 ? 6.651 -0.461 -12.807 1.00 93.56 82 GLN A CA 1
ATOM 656 C C . GLN A 1 82 ? 7.781 -1.476 -13.023 1.00 93.56 82 GLN A C 1
ATOM 658 O O . GLN A 1 82 ? 8.716 -1.250 -13.791 1.00 93.56 82 GLN A O 1
ATOM 663 N N . ARG A 1 83 ? 7.675 -2.661 -12.408 1.00 93.25 83 ARG A N 1
ATOM 664 C CA . ARG A 1 83 ? 8.652 -3.740 -12.610 1.00 93.25 83 ARG A CA 1
ATOM 665 C C . ARG A 1 83 ? 8.685 -4.242 -14.057 1.00 93.25 83 ARG A C 1
ATOM 667 O O . ARG A 1 83 ? 9.757 -4.580 -14.559 1.00 93.25 83 ARG A O 1
ATOM 674 N N . SER A 1 84 ? 7.524 -4.346 -14.701 1.00 94.75 84 SER A N 1
ATOM 675 C CA . SER A 1 84 ? 7.421 -4.745 -16.107 1.00 94.75 84 SER A CA 1
ATOM 676 C C . SER A 1 84 ? 8.079 -3.711 -17.022 1.00 94.75 84 SER A C 1
ATOM 678 O O . SER A 1 84 ? 8.857 -4.084 -17.903 1.00 94.75 84 SER A O 1
ATOM 680 N N . ASP A 1 85 ? 7.824 -2.429 -16.776 1.00 93.19 85 ASP A N 1
ATOM 681 C CA . ASP A 1 85 ? 8.362 -1.326 -17.573 1.00 93.19 85 ASP A CA 1
ATOM 682 C C . ASP A 1 85 ? 9.890 -1.267 -17.464 1.00 93.19 85 ASP A C 1
ATOM 684 O O . ASP A 1 85 ? 10.586 -1.295 -18.482 1.00 93.19 85 ASP A O 1
ATOM 688 N N . LEU A 1 86 ? 10.428 -1.375 -16.245 1.00 91.06 86 LEU A N 1
ATOM 689 C CA . LEU A 1 86 ? 11.873 -1.422 -16.004 1.00 91.06 86 LEU A CA 1
ATOM 690 C C . LEU A 1 86 ? 12.556 -2.606 -16.720 1.00 91.06 86 LEU A C 1
ATOM 692 O O . LEU A 1 86 ? 13.658 -2.487 -17.266 1.00 91.06 86 LEU A O 1
ATOM 696 N N . ALA A 1 87 ? 11.907 -3.775 -16.748 1.00 92.81 87 ALA A N 1
ATOM 697 C CA . ALA A 1 87 ? 12.413 -4.947 -17.463 1.00 92.81 87 ALA A CA 1
ATOM 698 C C . ALA A 1 87 ? 12.410 -4.740 -18.992 1.00 92.81 87 ALA A C 1
ATOM 700 O O . ALA A 1 87 ? 13.342 -5.177 -19.687 1.00 92.81 87 ALA A O 1
ATOM 701 N N . GLY A 1 88 ? 11.392 -4.050 -19.512 1.00 92.31 88 GLY A N 1
ATOM 702 C CA . GLY A 1 88 ? 11.312 -3.624 -20.906 1.00 92.31 88 GLY A CA 1
ATOM 703 C C . GLY A 1 88 ? 12.442 -2.663 -21.277 1.00 92.31 88 GLY A C 1
ATOM 704 O O . GLY A 1 88 ? 13.185 -2.916 -22.230 1.00 92.31 88 GLY A O 1
ATOM 705 N N . GLU A 1 89 ? 12.649 -1.617 -20.478 1.00 90.75 89 GLU A N 1
ATOM 706 C CA . GLU A 1 89 ? 13.728 -0.640 -20.665 1.00 90.75 89 GLU A CA 1
ATOM 707 C C . GLU A 1 89 ? 15.112 -1.300 -20.654 1.00 90.75 89 GLU A C 1
ATOM 709 O O . GLU A 1 89 ? 15.938 -1.066 -21.543 1.00 90.75 89 GLU A O 1
ATOM 714 N N . MET A 1 90 ? 15.355 -2.206 -19.704 1.00 90.06 90 MET A N 1
ATOM 715 C CA . MET A 1 90 ? 16.621 -2.932 -19.609 1.00 90.06 90 MET A CA 1
ATOM 716 C C . MET A 1 90 ? 16.884 -3.809 -20.841 1.00 90.06 90 MET A C 1
ATOM 718 O O . MET A 1 90 ? 18.027 -3.947 -21.296 1.00 90.06 90 MET A O 1
ATOM 722 N N . THR A 1 91 ? 15.834 -4.393 -21.418 1.00 90.19 91 THR A N 1
ATOM 723 C CA . THR A 1 91 ? 15.930 -5.175 -22.657 1.00 90.19 91 THR A CA 1
ATOM 724 C C . THR A 1 91 ? 16.320 -4.285 -23.835 1.00 90.19 91 THR A C 1
ATOM 726 O O . THR A 1 91 ? 17.265 -4.611 -24.562 1.00 90.19 91 THR A O 1
ATOM 729 N N . THR A 1 92 ? 15.675 -3.127 -23.971 1.00 88.69 92 THR A N 1
ATOM 730 C CA . THR A 1 92 ? 15.984 -2.127 -25.002 1.00 88.69 92 THR A CA 1
ATOM 731 C C . THR A 1 92 ? 17.424 -1.624 -24.886 1.00 88.69 92 THR A C 1
ATOM 733 O O . THR A 1 92 ? 18.160 -1.601 -25.876 1.00 88.69 92 THR A O 1
ATOM 736 N N . LEU A 1 93 ? 17.896 -1.325 -23.671 1.00 87.62 93 LEU A N 1
ATOM 737 C CA . LEU A 1 93 ? 19.283 -0.918 -23.421 1.00 87.62 93 LEU A CA 1
ATOM 738 C C . LEU A 1 93 ? 20.294 -1.993 -23.847 1.00 87.62 93 LEU A C 1
ATOM 740 O O . LEU A 1 93 ? 21.323 -1.685 -24.458 1.00 87.62 93 LEU A O 1
ATOM 744 N N . ARG A 1 94 ? 20.014 -3.271 -23.558 1.00 84.50 94 ARG A N 1
ATOM 745 C CA . ARG A 1 94 ? 20.871 -4.395 -23.973 1.00 84.50 94 ARG A CA 1
ATOM 746 C C . ARG A 1 94 ? 20.926 -4.536 -25.494 1.00 84.50 94 ARG A C 1
ATOM 748 O O . ARG A 1 94 ? 22.008 -4.772 -26.033 1.00 84.50 94 ARG A O 1
ATOM 755 N N . GLN A 1 95 ? 19.798 -4.380 -26.185 1.00 83.38 95 GLN A N 1
ATOM 756 C CA . GLN A 1 95 ? 19.742 -4.424 -27.650 1.00 83.38 95 GLN A CA 1
ATOM 757 C C . GLN A 1 95 ? 20.504 -3.249 -28.279 1.00 83.38 95 GLN A C 1
ATOM 759 O O . GLN A 1 95 ? 21.340 -3.469 -29.155 1.00 83.38 95 GLN A O 1
ATOM 764 N N . GLY A 1 96 ? 20.321 -2.027 -27.767 1.00 80.00 96 GLY A N 1
ATOM 765 C CA . GLY A 1 96 ? 21.057 -0.844 -28.223 1.00 8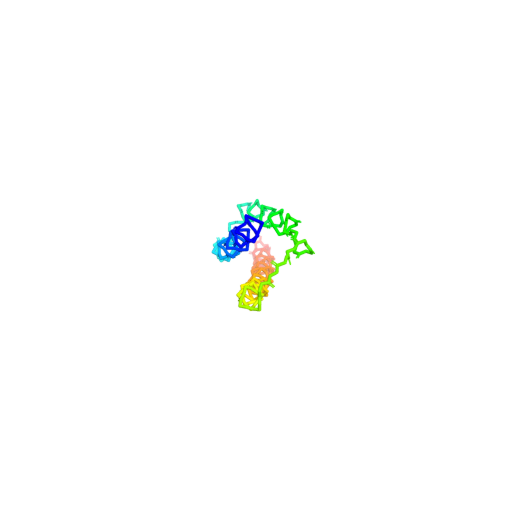0.00 96 GLY A CA 1
ATOM 766 C C . GLY A 1 96 ? 22.575 -0.970 -28.042 1.00 80.00 96 GLY A C 1
ATOM 767 O O . GLY A 1 96 ? 23.340 -0.614 -28.939 1.00 80.00 96 GLY A O 1
ATOM 768 N N . LYS A 1 97 ? 23.036 -1.551 -26.923 1.00 77.88 97 LYS A N 1
ATOM 769 C CA . LYS A 1 97 ? 24.463 -1.858 -26.704 1.00 77.88 97 LYS A CA 1
ATOM 770 C C . LYS A 1 97 ? 25.002 -2.895 -27.697 1.00 77.88 97 LYS A C 1
ATOM 772 O O . LYS A 1 97 ? 26.118 -2.727 -28.186 1.00 77.88 97 LYS A O 1
ATOM 777 N N . LYS A 1 98 ? 24.227 -3.941 -28.022 1.00 75.25 98 LYS A N 1
ATOM 778 C CA . LYS A 1 98 ? 24.607 -4.933 -29.048 1.00 75.25 98 LYS A CA 1
ATOM 779 C C . LYS A 1 98 ? 24.722 -4.295 -30.433 1.00 75.25 98 LYS A C 1
ATOM 781 O O . LYS A 1 98 ? 25.717 -4.533 -31.109 1.00 75.25 98 LYS A O 1
ATOM 786 N N . ALA A 1 99 ? 23.760 -3.455 -30.817 1.00 72.38 99 ALA A N 1
ATOM 787 C CA . ALA A 1 99 ? 23.790 -2.739 -32.090 1.00 72.38 99 ALA A CA 1
ATOM 788 C C . ALA A 1 99 ? 25.004 -1.801 -32.177 1.00 72.38 99 ALA A C 1
ATOM 790 O O . ALA A 1 99 ? 25.780 -1.907 -33.119 1.00 72.38 99 ALA A O 1
ATOM 791 N N . LYS A 1 100 ? 25.251 -0.960 -31.159 1.00 72.88 100 LYS A N 1
ATOM 792 C CA . LYS A 1 100 ? 26.438 -0.083 -31.127 1.00 72.88 100 LYS A CA 1
ATOM 793 C C . LYS A 1 100 ? 27.753 -0.853 -31.271 1.00 72.88 100 LYS A C 1
ATOM 795 O O . LYS A 1 100 ? 28.62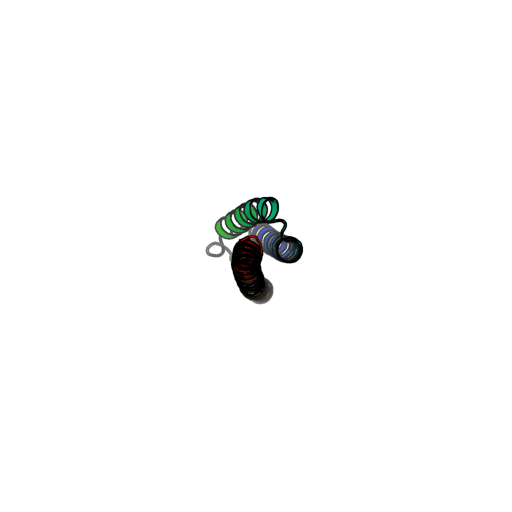6 -0.394 -31.992 1.00 72.88 100 LYS A O 1
ATOM 800 N N . LYS A 1 101 ? 27.877 -2.025 -30.634 1.00 70.81 101 LYS A N 1
ATOM 801 C CA . LYS A 1 101 ? 29.068 -2.882 -30.750 1.00 70.81 101 LYS A CA 1
ATOM 802 C C . LYS A 1 101 ? 29.245 -3.476 -32.156 1.00 70.81 101 LYS A C 1
ATOM 804 O O . LYS A 1 101 ? 30.379 -3.676 -32.573 1.00 70.81 101 LYS A O 1
ATOM 809 N N . ALA A 1 102 ? 28.151 -3.753 -32.869 1.00 65.25 102 ALA A N 1
ATOM 810 C CA . ALA A 1 102 ? 28.182 -4.286 -34.233 1.00 65.25 102 ALA A CA 1
ATOM 811 C C . ALA A 1 102 ? 28.555 -3.232 -35.291 1.00 65.25 102 ALA A C 1
ATOM 813 O O . ALA A 1 102 ? 29.122 -3.591 -36.310 1.00 65.25 102 ALA A O 1
ATOM 814 N N . TYR A 1 103 ? 28.262 -1.950 -35.042 1.00 62.28 103 TYR A N 1
ATOM 815 C CA . TYR A 1 103 ? 28.624 -0.837 -35.934 1.00 62.28 103 TYR A CA 1
ATOM 816 C C . TYR A 1 103 ? 29.975 -0.181 -35.598 1.00 62.28 103 TYR A C 1
ATOM 818 O O . TYR A 1 103 ? 30.424 0.698 -36.326 1.00 62.28 103 TYR A O 1
ATOM 826 N N . SER A 1 104 ? 30.608 -0.562 -34.483 1.00 67.19 104 SER A N 1
ATOM 827 C CA . SER A 1 104 ? 31.945 -0.094 -34.087 1.00 67.19 104 SER A CA 1
ATOM 828 C C . SER A 1 104 ? 33.080 -1.056 -34.480 1.00 67.19 104 SER A C 1
ATOM 830 O O . SER A 1 104 ? 34.202 -0.873 -34.009 1.00 67.19 104 SER A O 1
ATOM 832 N N . GLN A 1 105 ? 32.783 -2.098 -35.263 1.00 49.66 105 GLN A N 1
ATOM 833 C CA . GLN A 1 105 ? 33.746 -2.962 -35.962 1.00 49.66 105 GLN A CA 1
ATOM 834 C C . GLN A 1 105 ? 33.665 -2.693 -37.461 1.00 49.66 105 GLN A C 1
ATOM 836 O O . GLN A 1 105 ? 34.722 -2.821 -38.112 1.00 49.66 105 GLN A O 1
#

Radius of gyration: 20.84 Å; chains: 1; bounding box: 57×18×60 Å

pLDDT: mean 89.09, std 10.36, range [49.66, 98.5]

Foldseek 3Di:
DLLVLLVVLLVLLLVLLVVLLVCLVVVVVVVSVVSVVVSVVSVVPRPPVPDDDDPVSVVVVVVSVVSSVVSVVVSVVSNVVSVVVVVVVVVVVVVVVVVVVVVVD

Sequence (105 aa):
MLLSAVQKLILLSISRSNHLLELAEASEWDTFMELDAQRQAALEEMQLQALELTEQQHAQVQSQMQVLIKLNDQLERVCRQQRSDLAGEMTTLRQGKKAKKAYSQ